Protein AF-A0A662VKT0-F1 (afdb_monomer_lite)

pLDDT: mean 88.13, std 5.77, range [58.44, 94.56]

Secondary structure (DSSP, 8-state):
-PPPPHHHHHT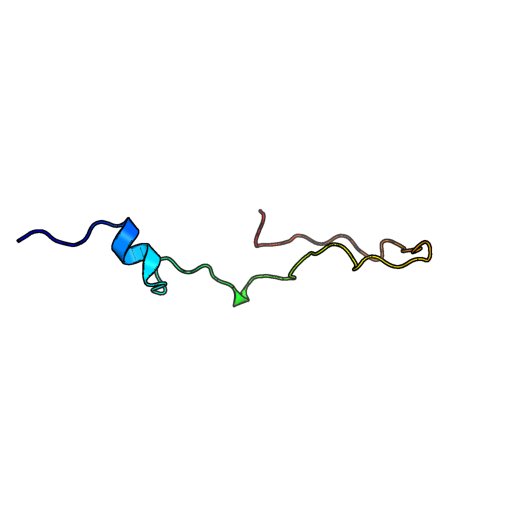TT-TTTS--GGG------PPPP-SSPPP---------TT--

Sequence (52 aa):
MGKRIISQNRGKGTPTYTAPSHKYKADIRHLKFSAEPIAARIVDIEHDPARN

Radius of gyration: 19.16 Å; chains: 1; bounding box: 31×17×59 Å

Structure (mmCIF, N/CA/C/O backbone):
data_AF-A0A662VKT0-F1
#
_entry.id   AF-A0A662VKT0-F1
#
loop_
_atom_site.group_PDB
_atom_site.id
_atom_site.type_symbol
_atom_site.label_atom_id
_atom_site.label_alt_id
_atom_site.label_comp_id
_atom_site.label_asym_id
_atom_site.label_entity_id
_atom_site.label_seq_id
_atom_site.pdbx_PDB_ins_code
_atom_site.Cartn_x
_atom_site.Cartn_y
_atom_site.Cartn_z
_atom_site.occupancy
_atom_site.B_iso_or_equiv
_atom_site.auth_seq_id
_atom_site.auth_comp_id
_atom_site.auth_asym_id
_atom_site.auth_atom_id
_atom_site.pdbx_PDB_model_num
ATOM 1 N N . MET A 1 1 ? -4.180 8.834 38.046 1.00 74.38 1 MET A N 1
ATOM 2 C CA . MET A 1 1 ? -3.321 8.243 36.994 1.00 74.38 1 MET A CA 1
ATOM 3 C C . MET A 1 1 ? -4.112 8.259 35.688 1.00 74.38 1 MET A C 1
ATOM 5 O O . MET A 1 1 ? -5.248 7.802 35.689 1.00 74.38 1 MET A O 1
ATOM 9 N N . GLY A 1 2 ? -3.598 8.897 34.633 1.00 87.94 2 GLY A N 1
ATOM 10 C CA . GLY A 1 2 ? -4.354 9.132 33.393 1.00 87.94 2 GLY A CA 1
ATOM 11 C C . GLY A 1 2 ? -4.430 7.905 32.479 1.00 87.94 2 GLY A C 1
ATOM 12 O O . GLY A 1 2 ? -3.577 7.020 32.544 1.00 87.94 2 GLY A O 1
ATOM 13 N N . LYS A 1 3 ? -5.445 7.858 31.607 1.00 91.75 3 LYS A N 1
ATOM 14 C CA . LYS A 1 3 ? -5.506 6.881 30.506 1.00 91.75 3 LYS A CA 1
ATOM 15 C C . LYS A 1 3 ? -4.449 7.216 29.445 1.00 91.75 3 LYS A C 1
ATOM 17 O O . LYS A 1 3 ? -3.992 8.351 29.342 1.00 91.75 3 LYS A O 1
ATOM 22 N N . ARG A 1 4 ? -4.081 6.217 28.641 1.00 90.50 4 ARG A N 1
ATOM 23 C CA . ARG A 1 4 ? -3.158 6.386 27.508 1.00 90.50 4 ARG A CA 1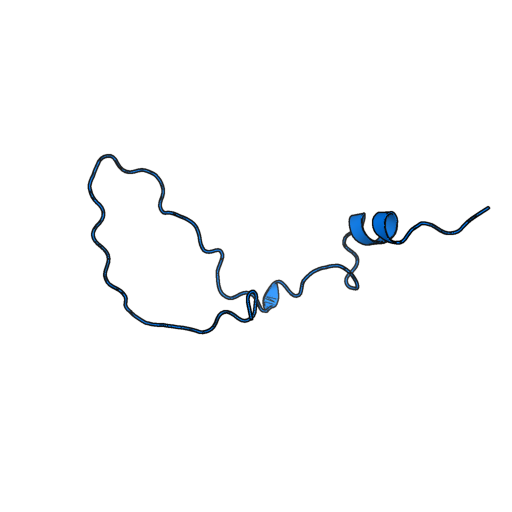
ATOM 24 C C . ARG A 1 4 ? -3.716 7.354 26.464 1.00 90.50 4 ARG A C 1
ATOM 26 O O . ARG A 1 4 ? -4.921 7.363 26.210 1.00 90.50 4 ARG A O 1
ATOM 33 N N . ILE A 1 5 ? -2.820 8.090 25.811 1.00 93.50 5 ILE A N 1
ATOM 34 C CA . ILE A 1 5 ? -3.147 8.915 24.643 1.00 93.50 5 ILE A CA 1
ATOM 35 C C . ILE A 1 5 ? -3.416 8.037 23.411 1.00 93.50 5 ILE A C 1
ATOM 37 O O . ILE A 1 5 ? -2.930 6.909 23.306 1.00 93.50 5 ILE A O 1
ATOM 41 N N . ILE A 1 6 ? -4.178 8.557 22.447 1.00 92.81 6 ILE A N 1
ATOM 42 C CA . ILE A 1 6 ? -4.614 7.795 21.264 1.00 92.81 6 ILE A CA 1
ATOM 43 C C . ILE A 1 6 ? -3.426 7.301 20.422 1.00 92.81 6 ILE A C 1
ATOM 45 O O . ILE A 1 6 ? -3.469 6.176 19.928 1.00 92.81 6 ILE A O 1
ATOM 49 N N . SER A 1 7 ? -2.340 8.073 20.300 1.00 93.31 7 SER A N 1
ATOM 50 C CA . SER A 1 7 ? -1.141 7.658 19.551 1.00 93.31 7 SER A CA 1
ATOM 51 C C . SER A 1 7 ? -0.480 6.404 20.136 1.00 93.31 7 SER A C 1
ATOM 53 O O . SER A 1 7 ? -0.085 5.516 19.384 1.00 93.31 7 SER A O 1
ATOM 55 N N . GLN A 1 8 ? -0.454 6.266 21.467 1.00 93.19 8 GLN A N 1
ATOM 56 C CA . GLN A 1 8 ? 0.039 5.058 22.141 1.00 93.19 8 GLN A CA 1
ATOM 57 C C . GLN A 1 8 ? -0.848 3.841 21.860 1.00 93.19 8 GLN A C 1
ATOM 59 O O . GLN A 1 8 ? -0.351 2.720 21.801 1.00 93.19 8 GLN A O 1
ATOM 64 N N . ASN A 1 9 ? -2.156 4.042 21.683 1.00 91.38 9 ASN A N 1
ATOM 65 C CA . ASN A 1 9 ? -3.069 2.958 21.323 1.00 91.38 9 ASN A CA 1
ATOM 66 C C . ASN A 1 9 ? -2.951 2.581 19.837 1.00 91.38 9 ASN A C 1
ATOM 68 O O . ASN A 1 9 ? -3.016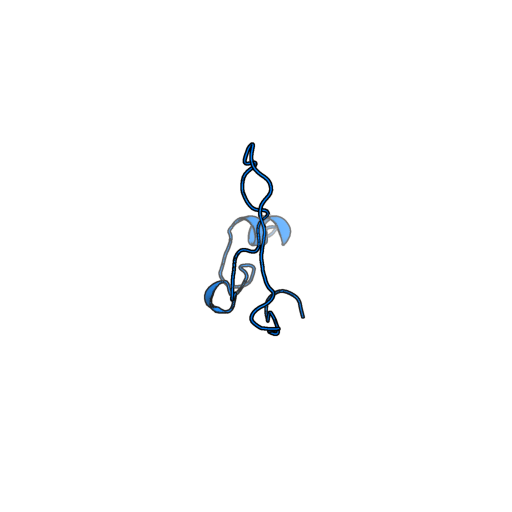 1.398 19.518 1.00 91.38 9 ASN A O 1
ATOM 72 N N . ARG A 1 10 ? -2.702 3.553 18.949 1.00 92.38 10 ARG A N 1
ATOM 73 C CA . ARG A 1 10 ? -2.431 3.318 17.518 1.00 92.38 10 ARG A CA 1
ATOM 74 C C . ARG A 1 10 ? -1.156 2.509 17.294 1.00 92.38 10 ARG A C 1
ATOM 76 O O . ARG A 1 10 ? -1.183 1.549 16.534 1.00 92.38 10 ARG A O 1
ATOM 83 N N . GLY A 1 11 ? -0.074 2.836 18.005 1.00 92.81 11 GLY A N 1
ATOM 84 C CA . GLY A 1 11 ? 1.213 2.137 17.881 1.00 92.81 11 GLY A CA 1
ATOM 85 C C . GLY A 1 11 ? 1.171 0.646 18.240 1.00 92.81 11 GLY A C 1
ATOM 86 O O . GLY A 1 11 ? 2.079 -0.091 17.878 1.00 92.81 11 GLY A O 1
ATOM 87 N N . LYS A 1 12 ? 0.113 0.177 18.915 1.00 93.75 12 LYS A N 1
ATOM 88 C CA . LYS A 1 12 ? -0.085 -1.249 19.213 1.00 93.75 12 LYS A CA 1
ATOM 89 C C . LYS A 1 12 ? -0.620 -2.065 18.036 1.00 93.75 12 LYS A C 1
ATOM 91 O O . LYS A 1 12 ? -0.587 -3.286 18.120 1.00 93.75 12 LYS A O 1
ATOM 96 N N . GLY A 1 13 ? -1.165 -1.425 16.998 1.00 87.50 13 GLY A N 1
ATOM 97 C CA . GLY A 1 13 ? -1.732 -2.134 15.846 1.00 87.50 13 GLY A CA 1
ATOM 98 C C . GLY A 1 13 ? -2.974 -2.971 16.174 1.00 87.50 13 GLY A C 1
ATOM 99 O O . GLY A 1 13 ? -3.167 -4.045 15.606 1.00 87.50 13 GLY A O 1
ATOM 100 N N . THR A 1 14 ? -3.819 -2.519 17.109 1.00 91.38 14 THR A N 1
ATOM 101 C CA . THR A 1 14 ? -5.110 -3.181 17.357 1.00 91.38 14 THR A CA 1
ATOM 102 C C . THR A 1 14 ? -6.035 -3.033 16.139 1.00 91.38 14 THR A C 1
ATOM 104 O O . THR A 1 14 ? -5.917 -2.041 15.417 1.00 91.38 14 THR A O 1
ATOM 107 N N . PRO A 1 15 ? -7.008 -3.944 15.922 1.00 91.06 15 PRO A N 1
ATOM 108 C CA . PRO A 1 15 ? -7.866 -3.937 14.728 1.00 91.06 15 PRO A CA 1
ATOM 109 C C . PRO A 1 15 ? -8.567 -2.602 14.438 1.00 91.06 15 PRO A C 1
ATOM 111 O O . PRO A 1 15 ? -8.819 -2.278 13.287 1.00 91.06 15 PRO A O 1
ATOM 114 N N . THR A 1 16 ? -8.839 -1.801 15.472 1.00 92.31 16 THR A N 1
ATOM 115 C CA . THR A 1 16 ? -9.424 -0.454 15.358 1.00 92.31 16 THR A CA 1
ATOM 116 C C . THR A 1 16 ? -8.551 0.536 14.581 1.00 92.31 16 THR A C 1
ATOM 118 O O . THR A 1 16 ? -9.078 1.462 13.974 1.00 92.31 16 THR A O 1
ATOM 121 N N . TYR A 1 17 ? -7.227 0.384 14.634 1.00 90.38 17 TYR A N 1
ATOM 122 C CA . TYR A 1 17 ? -6.263 1.311 14.030 1.00 90.38 17 TYR A CA 1
ATOM 123 C C . TYR A 1 17 ? -5.460 0.687 12.884 1.00 90.38 17 TYR A C 1
ATOM 125 O O . TYR A 1 17 ? -4.681 1.386 12.238 1.00 90.38 17 TYR A O 1
ATOM 133 N N . THR A 1 18 ? -5.637 -0.610 12.638 1.00 91.25 18 THR A N 1
ATOM 134 C CA . THR A 1 18 ? -4.960 -1.346 11.569 1.00 91.25 18 THR A CA 1
ATOM 135 C C . THR A 1 18 ? -5.774 -1.264 10.287 1.00 91.25 18 THR A C 1
ATOM 137 O O . THR A 1 18 ? -6.997 -1.388 10.298 1.00 91.25 18 THR A O 1
ATOM 140 N N . ALA A 1 19 ? -5.092 -1.063 9.163 1.00 89.25 19 ALA A N 1
ATOM 141 C CA . ALA A 1 19 ? -5.753 -1.002 7.872 1.00 89.25 19 ALA A CA 1
ATOM 142 C C . ALA A 1 19 ? -6.315 -2.374 7.444 1.00 89.25 19 ALA A C 1
ATOM 144 O O . ALA A 1 19 ? -5.732 -3.408 7.785 1.00 89.25 19 ALA A O 1
ATOM 145 N N . PRO A 1 20 ? -7.410 -2.412 6.662 1.00 90.56 20 PRO A N 1
ATOM 146 C CA . PRO A 1 20 ? -7.976 -3.651 6.138 1.00 90.56 20 PRO A CA 1
ATOM 147 C C . PRO A 1 20 ? -7.115 -4.200 4.988 1.00 90.56 20 PRO A C 1
ATOM 149 O O . PRO A 1 20 ? -7.518 -4.182 3.829 1.00 90.56 20 PRO A O 1
ATOM 152 N N . SER A 1 21 ? -5.924 -4.707 5.312 1.00 85.56 21 SER A N 1
ATOM 153 C CA . SER A 1 21 ? -4.914 -5.164 4.345 1.00 85.56 21 SER A CA 1
ATOM 154 C C . SER A 1 21 ? -5.406 -6.260 3.398 1.00 85.56 21 SER A C 1
ATOM 156 O O . SER A 1 21 ? -4.960 -6.330 2.260 1.00 85.56 21 SER A O 1
ATOM 158 N N . HIS A 1 22 ? -6.376 -7.071 3.823 1.00 85.88 22 HIS A N 1
ATOM 159 C CA . HIS A 1 22 ? -7.020 -8.092 2.990 1.00 85.88 22 HIS A CA 1
ATOM 160 C C . HIS A 1 22 ? -7.821 -7.519 1.809 1.00 85.88 22 HIS A C 1
ATOM 162 O O . HIS A 1 22 ? -8.201 -8.266 0.914 1.00 85.88 22 HIS A O 1
ATOM 168 N N . LYS A 1 23 ? -8.111 -6.212 1.807 1.00 86.50 23 LYS A N 1
ATOM 169 C CA . LYS A 1 23 ? -8.779 -5.522 0.694 1.00 86.50 23 LYS A CA 1
ATOM 170 C C . LYS A 1 23 ? -7.795 -4.909 -0.300 1.00 86.50 23 LYS A C 1
ATOM 172 O O . LYS A 1 23 ? -8.228 -4.363 -1.311 1.00 86.50 23 LYS A O 1
ATOM 177 N N . TYR A 1 24 ? -6.497 -4.937 -0.002 1.00 89.25 24 TYR A N 1
ATOM 178 C CA . TYR A 1 24 ? -5.482 -4.344 -0.865 1.00 89.25 24 TYR A CA 1
ATOM 179 C C . TYR A 1 24 ? -5.232 -5.247 -2.065 1.00 89.25 24 TYR A C 1
ATOM 181 O O . TYR A 1 24 ? -5.087 -6.458 -1.911 1.00 89.25 24 TYR A O 1
ATOM 189 N N . LYS A 1 25 ? -5.177 -4.651 -3.259 1.00 85.62 25 LYS A N 1
ATOM 190 C CA . LYS A 1 25 ? -4.985 -5.405 -4.502 1.00 85.62 25 LYS A CA 1
ATOM 191 C C . LYS A 1 25 ? -3.532 -5.793 -4.739 1.00 85.62 25 LYS A C 1
ATOM 193 O O . LYS A 1 25 ? -3.249 -6.942 -5.056 1.00 85.62 25 LYS A O 1
ATOM 198 N N . ALA A 1 26 ? -2.614 -4.839 -4.610 1.00 87.19 26 ALA A N 1
ATOM 199 C CA . ALA A 1 26 ? -1.211 -5.068 -4.922 1.00 87.19 26 ALA A CA 1
ATOM 200 C C . ALA A 1 26 ? -0.285 -4.102 -4.180 1.00 87.19 26 ALA A C 1
ATOM 202 O O . ALA A 1 26 ? -0.640 -2.964 -3.873 1.00 87.19 26 ALA A O 1
ATOM 203 N N . ASP A 1 27 ? 0.946 -4.554 -3.956 1.00 87.06 27 ASP A N 1
ATOM 204 C CA . ASP A 1 27 ? 2.056 -3.718 -3.504 1.00 87.06 27 ASP A CA 1
ATOM 205 C C . ASP A 1 27 ? 2.809 -3.183 -4.734 1.00 87.06 27 ASP A C 1
ATOM 207 O O . ASP A 1 27 ? 3.706 -3.832 -5.276 1.00 87.06 27 ASP A O 1
ATOM 211 N N . ILE A 1 28 ? 2.369 -2.024 -5.235 1.00 87.69 28 ILE A N 1
ATOM 212 C CA . ILE A 1 28 ? 2.906 -1.406 -6.456 1.00 87.69 28 ILE A CA 1
ATOM 213 C C . ILE A 1 28 ? 4.294 -0.825 -6.166 1.00 87.69 28 ILE A C 1
ATOM 215 O O . ILE A 1 28 ? 4.424 0.140 -5.410 1.00 87.69 28 ILE A O 1
ATOM 219 N N . ARG A 1 29 ? 5.324 -1.385 -6.810 1.00 89.12 29 ARG A N 1
ATOM 220 C CA . ARG A 1 29 ? 6.730 -0.982 -6.667 1.00 89.12 29 ARG A CA 1
ATOM 221 C C . ARG A 1 29 ? 7.390 -0.794 -8.027 1.00 89.12 29 ARG A C 1
ATOM 223 O O . ARG A 1 29 ? 7.007 -1.433 -9.004 1.00 89.12 29 ARG A O 1
ATOM 230 N N . HIS A 1 30 ? 8.423 0.045 -8.071 1.00 86.88 30 HIS A N 1
ATOM 231 C CA . HIS A 1 30 ? 9.306 0.095 -9.231 1.00 86.88 30 HIS A CA 1
ATOM 232 C C . HIS A 1 30 ? 10.033 -1.239 -9.402 1.00 86.88 30 HIS A C 1
ATOM 234 O O . HIS A 1 30 ? 10.427 -1.884 -8.425 1.00 86.88 30 HIS A O 1
ATOM 240 N N . LEU A 1 31 ? 10.220 -1.634 -10.660 1.00 86.81 31 LEU A N 1
ATOM 241 C CA . LEU A 1 31 ? 11.071 -2.764 -11.001 1.00 86.81 31 LEU A CA 1
ATOM 242 C C . LEU A 1 31 ? 12.494 -2.492 -10.497 1.00 86.81 31 LEU A C 1
ATOM 244 O O . LEU A 1 31 ? 12.952 -1.348 -10.462 1.00 86.81 31 LEU A O 1
ATOM 248 N N . LYS A 1 32 ? 13.189 -3.553 -10.078 1.00 85.62 32 LYS A N 1
ATOM 249 C CA . LYS A 1 32 ? 14.593 -3.446 -9.673 1.00 85.62 32 LYS A CA 1
ATOM 250 C C . LYS A 1 32 ? 15.427 -2.956 -10.856 1.00 85.62 32 LYS A C 1
ATOM 252 O O . LYS A 1 32 ? 15.129 -3.294 -12.000 1.00 85.62 32 LYS A O 1
ATOM 257 N N . PHE A 1 33 ? 16.475 -2.190 -10.561 1.00 82.19 33 PHE A N 1
ATOM 258 C CA . PHE A 1 33 ? 17.395 -1.712 -11.586 1.00 82.19 33 PHE A CA 1
ATOM 259 C C . PHE A 1 33 ? 18.008 -2.897 -12.339 1.00 82.19 33 PHE A C 1
ATOM 261 O O . PHE A 1 33 ? 18.602 -3.791 -11.737 1.00 82.19 33 PHE A O 1
ATOM 268 N N . SER A 1 34 ? 17.834 -2.878 -13.654 1.00 82.25 34 SER A N 1
ATOM 269 C CA . SER A 1 34 ? 18.482 -3.762 -14.615 1.00 82.25 34 SER A CA 1
ATOM 270 C C . SER A 1 34 ? 19.452 -2.918 -15.438 1.00 82.25 34 SER A C 1
ATOM 272 O O . SER A 1 34 ? 19.200 -1.732 -15.653 1.00 82.25 34 SER A O 1
ATOM 274 N N . ALA A 1 35 ? 20.558 -3.509 -15.890 1.00 80.31 35 ALA A N 1
ATOM 275 C CA . ALA A 1 35 ? 21.462 -2.853 -16.837 1.00 80.31 35 ALA A CA 1
ATOM 276 C C . ALA A 1 35 ? 20.821 -2.687 -18.230 1.00 80.31 35 ALA A C 1
ATOM 278 O O . ALA A 1 35 ? 21.285 -1.884 -19.035 1.00 80.31 35 ALA A O 1
ATOM 279 N N . GLU A 1 36 ? 19.752 -3.435 -18.505 1.00 85.50 36 GLU A N 1
ATOM 280 C CA . GLU A 1 36 ? 19.070 -3.466 -19.793 1.00 85.50 36 GLU A CA 1
ATOM 281 C C . GLU A 1 36 ? 17.769 -2.648 -19.772 1.00 85.50 36 GLU A C 1
ATOM 283 O O . GLU A 1 36 ? 17.068 -2.617 -18.751 1.00 85.50 36 GLU A O 1
ATOM 288 N N . PRO A 1 37 ? 17.404 -2.008 -20.898 1.00 84.62 37 PRO A N 1
ATOM 289 C CA . PRO A 1 37 ? 16.132 -1.311 -21.020 1.00 84.62 37 PRO A CA 1
ATOM 290 C C . PRO A 1 37 ? 14.960 -2.297 -20.935 1.00 84.62 37 PRO A C 1
ATOM 292 O O . PRO A 1 37 ? 14.922 -3.310 -21.631 1.00 84.62 37 PRO A O 1
ATOM 295 N N . ILE A 1 38 ? 13.973 -1.974 -20.097 1.00 87.12 38 ILE A N 1
ATOM 296 C CA . ILE A 1 38 ? 12.772 -2.792 -19.909 1.00 87.12 38 ILE A CA 1
ATOM 297 C C . ILE A 1 38 ? 11.651 -2.239 -20.792 1.00 87.12 38 ILE A C 1
ATOM 299 O O . ILE A 1 38 ? 11.234 -1.093 -20.628 1.00 87.12 38 ILE A O 1
ATOM 303 N N . ALA A 1 39 ? 11.129 -3.070 -21.694 1.00 88.00 39 ALA A N 1
ATOM 304 C CA . ALA A 1 39 ? 9.905 -2.784 -22.433 1.00 88.00 39 ALA A CA 1
ATOM 305 C C . ALA A 1 39 ? 8.709 -3.456 -21.745 1.00 88.00 39 ALA A C 1
ATOM 307 O O . ALA A 1 39 ? 8.756 -4.639 -21.414 1.00 88.00 39 ALA A O 1
ATOM 308 N N . ALA A 1 40 ? 7.625 -2.709 -21.545 1.00 87.94 40 ALA A N 1
ATOM 309 C CA . ALA A 1 40 ? 6.379 -3.220 -20.983 1.00 87.94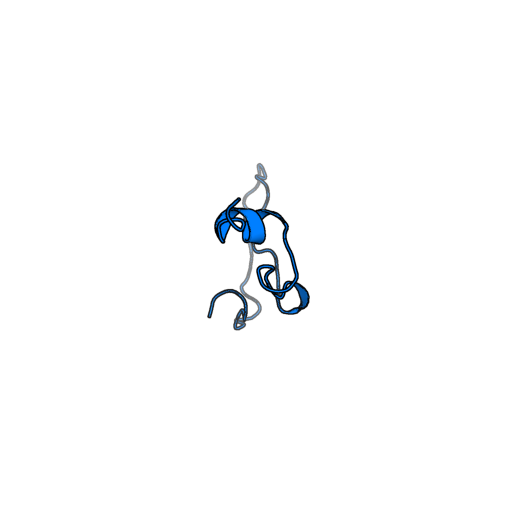 40 ALA A CA 1
ATOM 310 C C . ALA A 1 40 ? 5.180 -2.674 -21.765 1.00 87.94 40 ALA A C 1
ATOM 312 O O . ALA A 1 40 ? 5.248 -1.601 -22.365 1.00 87.94 40 ALA A O 1
ATOM 313 N N . ARG A 1 41 ? 4.069 -3.414 -21.742 1.00 94.50 41 ARG A N 1
ATOM 314 C CA . ARG A 1 41 ? 2.794 -3.008 -22.337 1.00 94.50 41 ARG A CA 1
ATOM 315 C C . ARG A 1 41 ? 1.727 -2.960 -21.252 1.00 94.50 41 ARG A C 1
ATOM 317 O O . ARG A 1 41 ? 1.661 -3.852 -20.413 1.00 94.50 41 ARG A O 1
ATOM 324 N N . ILE A 1 42 ? 0.882 -1.935 -21.298 1.00 93.25 42 ILE A N 1
ATOM 325 C CA . ILE A 1 42 ? -0.294 -1.837 -20.430 1.00 93.25 42 ILE A CA 1
ATOM 326 C C . ILE A 1 42 ? -1.302 -2.903 -20.874 1.00 93.25 42 ILE A C 1
ATOM 328 O O . ILE A 1 42 ? -1.686 -2.934 -22.045 1.00 93.25 42 ILE A O 1
ATOM 332 N N . VAL A 1 43 ? -1.679 -3.787 -19.949 1.00 94.56 43 VAL A N 1
ATOM 333 C CA . VAL A 1 43 ? -2.630 -4.883 -20.200 1.00 94.56 43 VAL A CA 1
ATOM 334 C C . VAL A 1 43 ? -4.048 -4.476 -19.812 1.00 94.56 43 VAL A C 1
ATOM 336 O O . VAL A 1 43 ? -4.975 -4.766 -20.559 1.00 94.56 43 VAL A O 1
ATOM 339 N N . ASP A 1 44 ? -4.205 -3.781 -18.685 1.00 92.44 44 ASP A N 1
ATOM 340 C CA . ASP A 1 44 ? -5.508 -3.374 -18.160 1.00 92.44 44 ASP A CA 1
ATOM 341 C C . ASP A 1 44 ? -5.382 -2.148 -17.234 1.00 92.44 44 ASP A C 1
ATOM 343 O O . ASP A 1 44 ? -4.275 -1.780 -16.822 1.00 92.44 44 ASP A O 1
ATOM 347 N N . ILE A 1 45 ? -6.515 -1.518 -16.919 1.00 92.06 45 ILE A N 1
ATOM 348 C CA . ILE A 1 45 ? -6.643 -0.413 -15.967 1.00 92.06 45 ILE A CA 1
ATOM 349 C C . ILE A 1 45 ? -7.689 -0.794 -14.924 1.00 92.06 45 ILE A C 1
ATOM 351 O O . ILE A 1 45 ? -8.876 -0.914 -15.218 1.00 92.06 45 ILE A O 1
ATOM 355 N N . GLU A 1 46 ? -7.255 -0.896 -13.672 1.00 90.94 46 GLU A N 1
ATOM 356 C CA . GLU A 1 46 ? -8.120 -1.279 -12.564 1.00 90.94 46 GLU A CA 1
ATOM 357 C C . GLU A 1 46 ? -8.173 -0.223 -11.457 1.00 90.94 46 GLU A C 1
ATOM 359 O O . GLU A 1 46 ? -7.202 0.482 -11.181 1.00 90.94 46 GLU A O 1
ATOM 364 N N . HIS A 1 47 ? -9.306 -0.177 -10.752 1.00 91.19 47 HIS A N 1
ATOM 365 C CA . HIS A 1 47 ? -9.457 0.609 -9.529 1.00 91.19 47 HIS A CA 1
ATOM 366 C C . HIS A 1 47 ? -8.775 -0.077 -8.332 1.00 91.19 47 HIS A C 1
ATOM 368 O O . HIS A 1 47 ? -9.028 -1.261 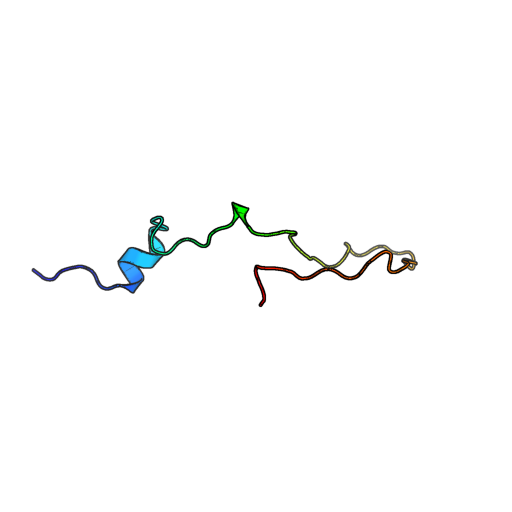-8.086 1.00 91.19 47 HIS A O 1
ATOM 374 N N . ASP A 1 48 ? -7.963 0.666 -7.570 1.00 88.69 48 ASP A N 1
ATOM 375 C CA . ASP A 1 48 ? -7.338 0.219 -6.317 1.00 88.69 48 ASP A CA 1
ATOM 376 C C . ASP A 1 48 ? -8.126 0.726 -5.088 1.00 88.69 48 ASP A C 1
ATOM 378 O O . ASP A 1 48 ? -8.070 1.920 -4.778 1.00 88.69 48 ASP A O 1
ATOM 382 N N . PRO A 1 49 ? -8.807 -0.163 -4.335 1.00 86.50 49 PRO A N 1
ATOM 383 C CA . PRO A 1 49 ? -9.579 0.208 -3.147 1.00 86.50 49 PRO A CA 1
ATOM 384 C C . PRO A 1 49 ? -8.751 0.843 -2.022 1.00 86.50 49 PRO A C 1
ATOM 386 O O . PRO A 1 49 ? -9.321 1.471 -1.131 1.00 86.50 49 PRO A O 1
ATOM 389 N N . ALA A 1 50 ? -7.426 0.656 -2.013 1.00 86.19 50 ALA A N 1
ATOM 390 C CA . ALA A 1 50 ? -6.548 1.201 -0.978 1.00 86.19 50 ALA A CA 1
ATOM 391 C C . ALA A 1 50 ? -6.260 2.704 -1.147 1.00 86.19 50 ALA A C 1
ATOM 393 O O . ALA A 1 50 ? -5.727 3.325 -0.226 1.00 86.19 50 ALA A O 1
ATOM 394 N N . ARG A 1 51 ? -6.557 3.276 -2.323 1.00 81.50 51 ARG A N 1
A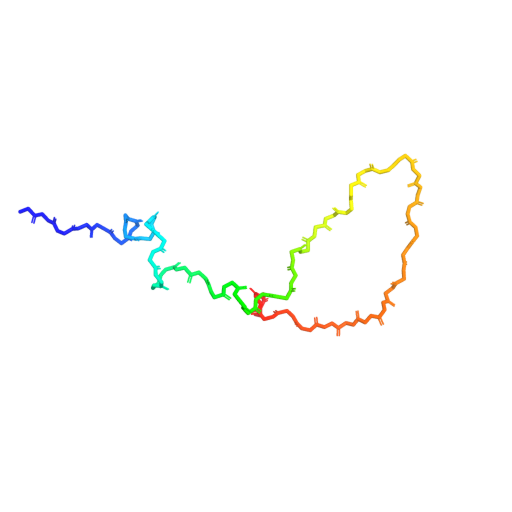TOM 395 C CA . ARG A 1 51 ? -6.123 4.623 -2.737 1.00 81.50 51 ARG A CA 1
ATOM 396 C C . ARG A 1 51 ? -7.265 5.495 -3.286 1.00 81.50 51 ARG A C 1
ATOM 398 O O . ARG A 1 51 ? -6.979 6.453 -3.999 1.00 81.50 51 ARG A O 1
ATOM 405 N N . ASN A 1 52 ? -8.516 5.124 -2.996 1.00 58.44 52 ASN A N 1
ATOM 406 C CA . ASN A 1 52 ? -9.732 5.802 -3.468 1.00 58.44 52 ASN A CA 1
ATOM 407 C C . ASN A 1 52 ? -9.887 7.215 -2.890 1.00 58.44 52 ASN A C 1
ATOM 409 O O . ASN A 1 52 ? -9.724 7.353 -1.655 1.00 58.44 52 ASN A O 1
#

Foldseek 3Di:
DDDDDVVVVLVVCDPVNHDPCVLFDDDDDDDPDDPDDDDDDDDDDDDTPVPD